Protein AF-A0A9X0D9S9-F1 (afdb_monomer)

Solvent-accessible surface area (backbone atoms only — not comparable to full-atom values): 8506 Å² total; per-residue (Å²): 139,82,79,85,51,64,72,50,75,47,73,43,100,83,74,38,47,35,40,34,31,24,48,100,81,76,42,68,36,33,41,39,37,68,98,73,54,53,37,39,41,42,62,50,96,87,68,48,69,35,33,41,35,43,92,90,40,47,37,39,40,40,62,48,98,84,75,43,73,32,33,39,36,41,66,88,68,43,36,41,36,45,38,64,49,96,86,72,41,69,37,35,39,39,32,66,78,86,56,50,27,37,38,47,39,61,44,98,84,72,43,78,27,35,34,27,39,40,45,98,89,66,52,72,46,62,46,35,38,45,40,62,45,97,86,70,46,80,70,43,78,48,67,52,86,75,77,132

pLDDT: mean 91.66, std 12.48, range [37.81, 98.81]

Mean predicted aligned error: 6.31 Å

Sequence (148 aa):
MMAPEDVVKFTGRAGKEIKFEYNENDKIVKKDVDNLGSSYFLHDDNGNMVQATNDIGTINIAYDRENRPTSIIYPNGQRITYKFNDLQRRVALNETVSGLSLAYTYDRLYRLSEVVRVNPSGRRDILLKLEYNSKGMVSKRVLERSLF

Foldseek 3Di:
DDDFFDWDWDQDPVRWIWIFGADPVRATQKIQTHVPWMKGFDADPVRHTQWIATPVGIWGFDADPVRHTQWIADPVRWIWGWDADPVGDTQWIAIDPVRWIWGWDADPVGHTAWIWTQDPVRDTHTQWGFDADPVRHTPDIDGDPPDD

Structure (mmCIF, N/CA/C/O backbone):
data_AF-A0A9X0D9S9-F1
#
_entry.id   AF-A0A9X0D9S9-F1
#
loop_
_atom_site.group_PDB
_atom_site.id
_atom_site.type_symbol
_atom_site.label_atom_id
_atom_site.label_alt_id
_atom_site.label_comp_id
_atom_site.label_asym_id
_atom_site.label_entity_id
_atom_site.label_seq_id
_atom_site.pdbx_PDB_ins_code
_atom_site.Cartn_x
_atom_site.Cartn_y
_atom_site.Cartn_z
_atom_site.occupancy
_atom_site.B_iso_or_equiv
_atom_site.auth_seq_id
_atom_site.auth_comp_id
_atom_site.auth_asym_id
_atom_site.auth_atom_id
_atom_site.pdbx_PDB_model_num
ATOM 1 N N . MET A 1 1 ? -29.067 -15.816 20.066 1.00 37.81 1 MET A N 1
ATOM 2 C CA . MET A 1 1 ? -28.785 -14.564 20.796 1.00 37.81 1 MET A CA 1
ATOM 3 C C . MET A 1 1 ? -27.420 -14.752 21.444 1.00 37.81 1 MET A C 1
ATOM 5 O O . MET A 1 1 ? -27.341 -15.506 22.403 1.00 37.81 1 MET A O 1
ATOM 9 N N . MET A 1 2 ? -26.350 -14.227 20.839 1.00 42.00 2 MET A N 1
ATOM 10 C CA . MET A 1 2 ? -24.995 -14.264 21.414 1.00 42.00 2 MET A CA 1
ATOM 11 C C . MET A 1 2 ? -24.713 -12.944 22.145 1.00 42.00 2 MET A C 1
ATOM 13 O O . MET A 1 2 ? -25.215 -11.897 21.742 1.00 42.00 2 MET A O 1
ATOM 17 N N . ALA A 1 3 ? -24.009 -13.049 23.272 1.00 40.56 3 ALA A N 1
ATOM 18 C CA . ALA A 1 3 ? -23.670 -11.976 24.207 1.00 40.56 3 ALA A CA 1
ATOM 19 C C . ALA A 1 3 ? -22.570 -11.054 23.623 1.00 40.56 3 ALA A C 1
ATOM 21 O O . ALA A 1 3 ? -21.948 -11.438 22.634 1.00 40.56 3 ALA A O 1
ATOM 22 N N . PRO A 1 4 ? -22.347 -9.845 24.174 1.00 51.47 4 PRO A N 1
ATOM 23 C CA . PRO A 1 4 ? -21.483 -8.852 23.547 1.00 51.47 4 PRO A CA 1
ATOM 24 C C . PRO A 1 4 ? -20.023 -9.325 23.522 1.00 51.47 4 PRO A C 1
ATOM 26 O O . PRO A 1 4 ? -19.478 -9.666 24.566 1.00 51.47 4 PRO A O 1
ATOM 29 N N . GLU A 1 5 ? -19.454 -9.338 22.315 1.00 60.06 5 GLU A N 1
ATOM 30 C CA . GLU A 1 5 ? -18.093 -8.904 21.954 1.00 60.06 5 GLU A CA 1
ATOM 31 C C . GLU A 1 5 ? -17.007 -9.322 22.958 1.00 60.06 5 GLU A C 1
ATOM 33 O O . GLU A 1 5 ? -16.811 -8.668 23.984 1.00 60.06 5 GLU A O 1
ATOM 38 N N . ASP A 1 6 ? -16.281 -10.408 22.670 1.00 66.50 6 ASP A N 1
ATOM 39 C CA . ASP A 1 6 ? -15.205 -10.889 23.540 1.00 66.50 6 ASP A CA 1
ATOM 40 C C . ASP A 1 6 ? -14.192 -9.764 23.797 1.00 66.50 6 ASP A C 1
ATOM 42 O O . ASP A 1 6 ? -13.556 -9.255 22.878 1.00 66.50 6 ASP A O 1
ATOM 46 N N . VAL A 1 7 ? -14.042 -9.339 25.055 1.00 75.38 7 VAL A N 1
ATOM 47 C CA . VAL A 1 7 ? -13.079 -8.294 25.425 1.00 75.38 7 VAL A CA 1
ATOM 48 C C . VAL A 1 7 ? -11.811 -8.940 25.957 1.00 75.38 7 VAL A C 1
ATOM 50 O O . VAL A 1 7 ? -11.784 -9.455 27.077 1.00 75.38 7 VAL A O 1
ATOM 53 N N . VAL A 1 8 ? -10.723 -8.851 25.195 1.00 81.69 8 VAL A N 1
ATOM 54 C CA . VAL A 1 8 ? -9.402 -9.317 25.642 1.00 81.69 8 VAL A CA 1
ATOM 55 C C . VAL A 1 8 ? -8.605 -8.141 26.192 1.00 81.69 8 VAL A C 1
ATOM 57 O O . VAL A 1 8 ? -8.481 -7.100 25.544 1.00 81.69 8 VAL A O 1
ATOM 60 N N . LYS A 1 9 ? -8.033 -8.316 27.387 1.00 78.38 9 LYS A N 1
ATOM 61 C CA . LYS A 1 9 ? -7.218 -7.306 28.072 1.00 78.38 9 LYS A CA 1
ATOM 62 C C . LYS A 1 9 ? -5.775 -7.768 28.205 1.00 78.38 9 LYS A C 1
ATOM 64 O O . LYS A 1 9 ? -5.519 -8.922 28.542 1.00 78.38 9 LYS A O 1
ATOM 69 N N . PHE A 1 10 ? -4.835 -6.854 27.995 1.00 80.38 10 PHE A N 1
ATOM 70 C CA . PHE A 1 10 ? -3.415 -7.102 28.230 1.00 80.38 10 PHE A CA 1
ATOM 71 C C . PHE A 1 10 ? -2.720 -5.862 28.799 1.00 80.38 10 PHE A C 1
ATOM 73 O O . PHE A 1 10 ? -3.049 -4.732 28.439 1.00 80.38 10 PHE A O 1
ATOM 80 N N . THR A 1 11 ? -1.713 -6.071 29.646 1.00 80.25 11 THR A N 1
ATOM 81 C CA . THR A 1 11 ? -0.862 -4.995 30.170 1.00 80.25 11 THR A CA 1
ATOM 82 C C . THR A 1 11 ? 0.337 -4.794 29.253 1.00 80.25 11 THR A C 1
ATOM 84 O O . THR A 1 11 ? 1.255 -5.612 29.215 1.00 80.25 11 THR A O 1
ATOM 87 N N . GLY A 1 12 ? 0.349 -3.692 28.504 1.00 71.88 12 GLY A N 1
ATOM 88 C CA . GLY A 1 12 ? 1.460 -3.330 27.628 1.00 71.88 12 GLY A CA 1
ATOM 89 C C . GLY A 1 12 ? 2.761 -3.053 28.392 1.00 71.88 12 GLY A C 1
ATOM 90 O O . GLY A 1 12 ? 2.771 -2.837 29.602 1.00 71.88 12 GLY A O 1
ATOM 91 N N . ARG A 1 13 ? 3.886 -2.978 27.665 1.00 69.50 13 ARG A N 1
ATOM 92 C CA . ARG A 1 13 ? 5.238 -2.771 28.237 1.00 69.50 13 ARG A CA 1
ATOM 93 C C . ARG A 1 13 ? 5.397 -1.499 29.086 1.00 69.50 13 ARG A C 1
ATOM 95 O O . ARG A 1 13 ? 6.344 -1.412 29.855 1.00 69.50 13 ARG A O 1
ATOM 102 N N . ALA A 1 14 ? 4.489 -0.534 28.950 1.00 77.69 14 ALA A N 1
ATOM 103 C CA . ALA A 1 14 ? 4.463 0.708 29.725 1.00 77.69 14 ALA A CA 1
ATOM 104 C C . ALA A 1 14 ? 3.509 0.659 30.942 1.00 77.69 14 ALA A C 1
ATOM 106 O O . ALA A 1 14 ? 3.180 1.703 31.495 1.00 77.69 14 ALA A O 1
ATOM 107 N N . GLY A 1 15 ? 2.990 -0.519 31.314 1.00 82.19 15 GLY A N 1
ATOM 108 C CA . GLY A 1 15 ? 1.987 -0.668 32.380 1.00 82.19 15 GLY A CA 1
ATOM 109 C C . GLY A 1 15 ? 0.577 -0.209 31.990 1.00 82.19 15 GLY A C 1
ATOM 110 O O . GLY A 1 15 ? -0.332 -0.246 32.811 1.00 82.19 15 GLY A O 1
ATOM 111 N N . LYS A 1 16 ? 0.385 0.218 30.737 1.00 85.69 16 LYS A N 1
ATOM 112 C CA . LYS A 1 16 ? -0.907 0.638 30.190 1.00 85.69 16 LYS A CA 1
ATOM 113 C C . LYS A 1 16 ? -1.754 -0.565 29.801 1.00 85.69 16 LYS A C 1
ATOM 115 O O . LYS A 1 16 ? -1.268 -1.461 29.110 1.00 85.69 16 LYS A O 1
ATOM 120 N N . GLU A 1 17 ? -3.016 -0.556 30.216 1.00 90.44 17 GLU A N 1
ATOM 121 C CA . GLU A 1 17 ? -3.993 -1.549 29.780 1.00 90.44 17 GLU A CA 1
ATOM 122 C C . GLU A 1 17 ? -4.360 -1.297 28.313 1.00 90.44 17 GLU A C 1
ATOM 124 O O . GLU A 1 17 ? -4.601 -0.162 27.897 1.00 90.44 17 GLU A O 1
ATOM 129 N N . ILE A 1 18 ? -4.371 -2.370 27.527 1.00 91.31 18 ILE A N 1
ATOM 130 C CA . ILE A 1 18 ? -4.865 -2.389 26.155 1.00 91.31 18 ILE A CA 1
ATOM 131 C C . ILE A 1 18 ? -6.056 -3.340 26.127 1.00 91.31 18 ILE A C 1
ATOM 133 O O . ILE A 1 18 ? -5.929 -4.493 26.549 1.00 91.31 18 ILE A O 1
ATOM 137 N N . LYS A 1 19 ? -7.195 -2.863 25.625 1.00 92.69 19 LYS A N 1
ATOM 138 C CA . LYS A 1 19 ? -8.411 -3.660 25.434 1.00 92.69 19 LYS A CA 1
ATOM 139 C C . LYS A 1 19 ? -8.682 -3.825 23.950 1.00 92.69 19 LYS A C 1
ATOM 141 O O . LYS A 1 19 ? -8.557 -2.864 23.191 1.00 92.69 19 LYS A O 1
ATOM 146 N N . PHE A 1 20 ? -9.080 -5.024 23.562 1.00 93.12 20 PHE A N 1
ATOM 147 C CA . PHE A 1 20 ? -9.567 -5.327 22.225 1.00 93.12 20 PHE A CA 1
ATOM 148 C C . PHE A 1 20 ? -10.991 -5.850 22.321 1.00 93.12 20 PHE A C 1
ATOM 150 O O . PHE A 1 20 ? -11.255 -6.699 23.168 1.00 93.12 20 PHE A O 1
ATOM 157 N N . GLU A 1 21 ? -11.867 -5.351 21.458 1.00 94.44 21 GLU A N 1
ATOM 158 C CA . GLU A 1 21 ? -13.224 -5.867 21.256 1.00 94.44 21 GLU A CA 1
ATOM 159 C C . GLU A 1 21 ? -13.267 -6.514 19.867 1.00 94.44 21 GLU A C 1
ATOM 161 O O . GLU A 1 21 ? -12.680 -5.970 18.919 1.00 94.44 21 GLU A O 1
ATOM 166 N N .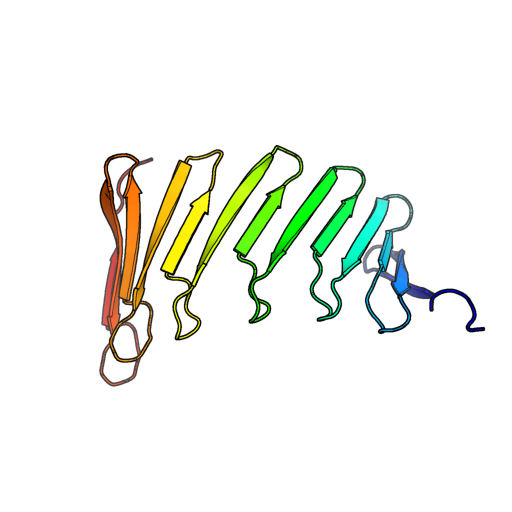 TYR A 1 22 ? -13.919 -7.671 19.751 1.00 92.25 22 TYR A N 1
ATOM 167 C CA . TYR A 1 22 ? -13.971 -8.474 18.527 1.00 92.25 22 TYR A CA 1
ATOM 168 C C . TYR A 1 22 ? -15.417 -8.685 18.067 1.00 92.25 22 TYR A C 1
ATOM 170 O O . TYR A 1 22 ? -16.326 -8.797 18.887 1.00 92.25 22 TYR A O 1
ATOM 178 N N . ASN A 1 23 ? -15.621 -8.766 16.752 1.00 88.31 23 ASN A N 1
ATOM 179 C CA . ASN A 1 23 ? -16.893 -9.208 16.181 1.00 88.31 23 ASN A CA 1
ATOM 180 C C . ASN A 1 23 ? -17.031 -10.743 16.200 1.00 88.31 23 ASN A C 1
ATOM 182 O O . ASN A 1 23 ? -16.102 -11.460 16.559 1.00 88.31 23 ASN A O 1
ATOM 186 N N . GLU A 1 24 ? -18.177 -11.245 15.733 1.00 88.12 24 GLU A N 1
ATOM 187 C CA . GLU A 1 24 ? -18.503 -12.682 15.654 1.00 88.12 24 GLU A CA 1
ATOM 188 C C . GLU A 1 24 ? -17.556 -13.531 14.781 1.00 88.12 24 GLU A C 1
ATOM 190 O O . GLU A 1 24 ? -17.597 -14.754 14.850 1.00 88.12 24 GLU A O 1
ATOM 195 N N . ASN A 1 25 ? -16.704 -12.894 13.969 1.00 89.62 25 ASN A N 1
ATOM 196 C CA . ASN A 1 25 ? -15.716 -13.543 13.101 1.00 89.62 25 ASN A CA 1
ATOM 197 C C . ASN A 1 25 ? -14.279 -13.388 13.639 1.00 89.62 25 ASN A C 1
ATOM 199 O O . ASN A 1 25 ? -13.315 -13.432 12.863 1.00 89.62 25 ASN A O 1
ATOM 203 N N . ASP A 1 26 ? -14.133 -13.128 14.943 1.00 91.00 26 ASP A N 1
ATOM 204 C CA . ASP A 1 26 ? -12.862 -12.913 15.643 1.00 91.00 26 ASP A CA 1
ATOM 205 C C . ASP A 1 26 ? -12.006 -11.782 15.040 1.00 91.00 26 ASP A C 1
ATOM 207 O O . ASP A 1 26 ? -10.770 -11.802 15.085 1.00 91.00 26 ASP A O 1
ATOM 211 N N . LYS A 1 27 ? -12.640 -10.761 14.448 1.00 92.75 27 LYS A N 1
ATOM 212 C CA . LYS A 1 27 ? -11.948 -9.563 13.946 1.00 92.75 27 LYS A CA 1
ATOM 213 C C . LYS A 1 27 ? -12.051 -8.436 14.956 1.00 92.75 27 LYS A C 1
ATOM 215 O O . LYS A 1 27 ? -13.136 -8.130 15.435 1.00 92.75 27 LYS A O 1
ATOM 220 N N . ILE A 1 28 ? -10.924 -7.779 15.226 1.00 95.06 28 ILE A N 1
ATOM 221 C CA . ILE A 1 28 ? -10.858 -6.625 16.129 1.00 95.06 28 ILE A CA 1
ATOM 222 C C . ILE A 1 28 ? -11.711 -5.495 15.549 1.00 95.06 28 ILE A C 1
ATOM 224 O O . ILE A 1 28 ? -11.395 -4.991 14.479 1.00 95.06 28 ILE A O 1
ATOM 228 N N . VAL A 1 29 ? -12.737 -5.049 16.265 1.00 96.94 29 VAL A N 1
ATOM 229 C CA . VAL A 1 29 ? -13.569 -3.890 15.891 1.00 96.94 29 VAL A CA 1
ATOM 230 C C . VAL A 1 29 ? -13.215 -2.643 16.685 1.00 96.94 29 VAL A C 1
ATOM 232 O O . VAL A 1 29 ? -13.444 -1.526 16.219 1.00 96.94 29 VAL A O 1
ATOM 235 N N . LYS A 1 30 ? -12.572 -2.814 17.843 1.00 96.38 30 LYS A N 1
ATOM 236 C CA . LYS A 1 30 ? -12.071 -1.705 18.647 1.00 96.38 30 LYS A CA 1
ATOM 237 C C . LYS A 1 30 ? -10.793 -2.070 19.378 1.00 96.38 30 LYS A C 1
ATOM 239 O O . LYS A 1 30 ? -10.624 -3.183 19.871 1.00 96.38 30 LYS A O 1
ATOM 244 N N . LYS A 1 31 ? -9.901 -1.092 19.474 1.00 95.31 31 LYS A N 1
ATOM 245 C CA . LYS A 1 31 ? -8.726 -1.110 20.338 1.00 95.31 31 LYS A CA 1
ATOM 246 C C . LYS A 1 31 ? -8.773 0.115 21.232 1.00 95.31 31 LYS A C 1
ATOM 248 O O . LYS A 1 31 ? -8.798 1.229 20.725 1.00 95.31 31 LYS A O 1
ATOM 253 N N . ASP A 1 32 ? -8.722 -0.087 22.535 1.00 94.38 32 ASP A N 1
ATOM 254 C CA . ASP A 1 32 ? -8.653 0.980 23.528 1.00 94.38 32 ASP A CA 1
ATOM 255 C C . ASP A 1 32 ? -7.318 0.907 24.265 1.00 94.38 32 ASP A C 1
ATOM 257 O O . ASP A 1 32 ? -6.876 -0.180 24.647 1.00 94.38 32 ASP A O 1
ATOM 261 N N . VAL A 1 33 ? -6.648 2.046 24.429 1.00 91.50 33 VAL A N 1
ATOM 262 C CA . VAL A 1 33 ? -5.404 2.136 25.196 1.00 91.50 33 VAL A CA 1
ATOM 263 C C . VAL A 1 33 ? -5.608 3.133 26.324 1.00 91.50 33 VAL A C 1
ATOM 265 O O . VAL A 1 33 ? -5.932 4.295 26.079 1.00 91.50 33 VAL A O 1
ATOM 268 N N . ASP A 1 34 ? -5.384 2.678 27.556 1.00 87.19 34 ASP A N 1
ATOM 269 C CA . ASP A 1 34 ? -5.658 3.452 28.763 1.00 87.19 34 ASP A CA 1
ATOM 270 C C . ASP A 1 34 ? -5.059 4.871 28.712 1.00 87.19 34 ASP A C 1
ATOM 272 O O . ASP A 1 34 ? -3.835 5.056 28.682 1.00 87.19 34 ASP A O 1
ATOM 276 N N . ASN A 1 35 ? -5.948 5.870 28.752 1.00 84.88 35 ASN A N 1
ATOM 277 C CA . ASN A 1 35 ? -5.638 7.301 28.686 1.00 84.88 35 ASN A CA 1
ATOM 278 C C . ASN A 1 35 ? -4.883 7.751 27.416 1.00 84.88 35 ASN A C 1
ATOM 280 O O . ASN A 1 35 ? -4.255 8.808 27.424 1.00 84.88 35 ASN A O 1
ATOM 284 N N . LEU A 1 36 ? -4.920 6.960 26.339 1.00 87.62 36 LEU A N 1
ATOM 285 C CA . LEU A 1 36 ? -4.279 7.263 25.051 1.00 87.62 36 LEU A CA 1
ATOM 286 C C . LEU A 1 36 ? -5.251 7.222 23.858 1.00 87.62 36 LEU A C 1
ATOM 288 O O . LEU A 1 36 ? -4.846 7.536 22.743 1.00 87.62 36 LEU A O 1
ATOM 292 N N . GLY A 1 37 ? -6.519 6.873 24.094 1.00 92.19 37 GLY A N 1
ATOM 293 C CA . GLY A 1 37 ? -7.591 6.920 23.101 1.00 92.19 37 GLY A CA 1
ATOM 294 C C . GLY A 1 37 ? -7.967 5.556 22.525 1.00 92.19 37 GLY A C 1
ATOM 295 O O . GLY A 1 37 ? -7.346 4.526 22.811 1.00 92.19 37 GLY A O 1
ATOM 296 N N . SER A 1 38 ? -9.012 5.570 21.696 1.00 95.81 38 SER A N 1
ATOM 297 C CA . SER A 1 38 ? -9.559 4.377 21.051 1.00 95.81 38 SER A CA 1
ATOM 298 C C . SER A 1 38 ? -9.396 4.439 19.529 1.00 95.81 38 SER A C 1
ATOM 300 O O . SER A 1 38 ? -9.385 5.507 18.918 1.00 95.81 38 SER A O 1
ATOM 302 N N . SER A 1 39 ? -9.285 3.272 18.905 1.00 97.25 39 SER A N 1
ATOM 303 C CA . SER A 1 39 ? -9.339 3.078 17.456 1.00 97.25 39 SER A CA 1
ATOM 304 C C . SER A 1 39 ? -10.458 2.100 17.115 1.00 97.25 39 SER A C 1
ATOM 306 O O . SER A 1 39 ? -10.635 1.114 17.827 1.00 97.25 39 SER A O 1
ATOM 308 N N . TYR A 1 40 ? -11.176 2.362 16.028 1.00 98.00 40 TYR A N 1
ATOM 309 C CA . TYR A 1 40 ? -12.321 1.588 15.550 1.00 98.00 40 TYR A CA 1
ATOM 310 C C . TYR A 1 40 ? -12.039 1.047 14.154 1.00 98.00 40 TYR A C 1
ATOM 312 O O . TYR A 1 40 ? -11.424 1.744 13.343 1.00 98.00 40 TYR A O 1
ATOM 320 N N . PHE A 1 41 ? -12.504 -0.164 13.865 1.00 98.19 41 PHE A N 1
ATOM 321 C CA . PHE A 1 41 ? -12.197 -0.866 12.623 1.00 98.19 41 PHE A CA 1
ATOM 322 C C . PHE A 1 41 ? -13.452 -1.480 12.007 1.00 98.19 41 PHE A C 1
ATOM 324 O O . PHE A 1 41 ? -14.237 -2.127 12.699 1.00 98.19 41 PHE A O 1
ATOM 331 N N . LEU A 1 42 ? -13.610 -1.322 10.693 1.00 98.19 42 LEU A N 1
ATOM 332 C CA . LEU A 1 42 ? -14.642 -2.003 9.909 1.00 98.19 42 LEU A CA 1
ATOM 333 C C . LEU A 1 42 ? -13.990 -2.988 8.947 1.00 98.19 42 LEU A C 1
ATOM 335 O O . LEU A 1 42 ? -12.925 -2.705 8.392 1.00 98.19 42 LEU A O 1
ATOM 339 N N . HIS A 1 43 ? -14.662 -4.114 8.729 1.00 98.12 43 HIS A N 1
ATOM 340 C CA . HIS A 1 43 ? -14.203 -5.189 7.858 1.00 98.12 43 HIS A CA 1
ATOM 341 C C . HIS A 1 43 ? -15.262 -5.508 6.799 1.00 98.12 43 HIS A C 1
ATOM 343 O O . HIS A 1 43 ? -16.451 -5.347 7.063 1.00 98.12 43 HIS A O 1
ATOM 349 N N . ASP A 1 44 ? -14.827 -5.935 5.615 1.00 97.19 44 ASP A N 1
ATOM 350 C CA . ASP A 1 44 ? -15.708 -6.544 4.615 1.00 97.19 44 ASP A CA 1
ATOM 351 C C . ASP A 1 44 ? -15.961 -8.036 4.912 1.00 97.19 44 ASP A C 1
ATOM 353 O O . ASP A 1 44 ? -15.377 -8.614 5.834 1.00 97.19 44 ASP A O 1
ATOM 357 N N . ASP A 1 45 ? -16.810 -8.672 4.100 1.00 95.44 45 ASP A N 1
ATOM 358 C CA . ASP A 1 45 ? -17.181 -10.089 4.235 1.00 95.44 45 ASP A CA 1
ATOM 359 C C . ASP A 1 45 ? -15.999 -11.054 4.024 1.00 95.44 45 ASP A C 1
ATOM 361 O O . ASP A 1 45 ? -16.022 -12.189 4.498 1.00 95.44 45 ASP A O 1
ATOM 365 N N . ASN A 1 46 ? -14.938 -10.608 3.344 1.00 96.19 46 ASN A N 1
ATOM 366 C CA . ASN A 1 46 ? -13.703 -11.376 3.175 1.00 96.19 46 ASN A CA 1
ATOM 367 C C . ASN A 1 46 ? -12.743 -11.193 4.366 1.00 96.19 46 ASN A C 1
ATOM 369 O O . ASN A 1 46 ? -11.659 -11.781 4.397 1.00 96.19 46 ASN A O 1
ATOM 373 N N . GLY A 1 47 ? -13.128 -10.383 5.357 1.00 96.19 47 GLY A N 1
ATOM 374 C CA . GLY A 1 47 ? -12.337 -10.071 6.538 1.00 96.19 47 GLY A CA 1
ATOM 375 C C . GLY A 1 47 ? -11.236 -9.039 6.296 1.00 96.19 47 GLY A C 1
ATOM 376 O O . GLY A 1 47 ? -10.353 -8.904 7.148 1.00 96.19 47 GLY A O 1
ATOM 377 N N . ASN A 1 48 ? -11.256 -8.314 5.175 1.00 98.00 48 ASN A N 1
ATOM 378 C CA . ASN A 1 48 ? -10.330 -7.213 4.935 1.00 98.00 48 ASN A CA 1
ATOM 379 C C . ASN A 1 48 ? -10.779 -5.974 5.708 1.00 98.00 48 ASN A C 1
ATOM 381 O O . ASN A 1 48 ? -11.953 -5.619 5.695 1.00 98.00 48 ASN A O 1
ATOM 385 N N . MET A 1 49 ? -9.840 -5.264 6.333 1.00 98.25 49 MET A N 1
ATOM 386 C CA . MET A 1 49 ? -10.134 -4.001 7.010 1.00 98.25 49 MET A CA 1
ATOM 387 C C . MET A 1 49 ? -10.386 -2.889 5.983 1.00 98.25 49 MET A C 1
ATOM 389 O O . MET A 1 49 ? -9.459 -2.439 5.315 1.00 98.25 49 MET A O 1
ATOM 393 N N . VAL A 1 50 ? -11.623 -2.409 5.881 1.00 98.62 50 VAL A N 1
ATOM 394 C CA . VAL A 1 50 ? -12.028 -1.359 4.928 1.00 98.62 50 VAL A CA 1
ATOM 395 C C . VAL A 1 50 ? -12.002 0.042 5.529 1.00 98.62 50 VAL A C 1
ATOM 397 O O . VAL A 1 50 ? -11.938 1.029 4.795 1.00 98.62 50 VAL A O 1
ATOM 400 N N . GLN A 1 51 ? -12.011 0.148 6.858 1.00 98.62 51 GLN A N 1
ATOM 401 C CA . GLN A 1 51 ? -11.939 1.427 7.554 1.00 98.62 51 GLN A CA 1
ATOM 402 C C . GLN A 1 51 ? -11.202 1.295 8.884 1.00 98.62 51 GLN A C 1
ATOM 404 O O . GLN A 1 51 ? -11.405 0.326 9.612 1.00 98.62 51 GLN A O 1
ATOM 409 N N . ALA A 1 52 ? -10.388 2.297 9.212 1.00 98.44 52 ALA A N 1
ATOM 410 C CA . ALA A 1 52 ? -9.803 2.485 10.532 1.00 98.44 52 ALA A CA 1
ATOM 411 C C . ALA A 1 52 ? -9.973 3.946 10.959 1.00 98.44 52 ALA A C 1
ATOM 413 O O . ALA A 1 52 ? -9.581 4.846 10.217 1.00 98.44 52 ALA A O 1
ATOM 414 N N . THR A 1 53 ? -10.530 4.184 12.142 1.00 98.44 53 THR A N 1
ATOM 415 C CA . THR A 1 53 ? -10.808 5.532 12.655 1.00 98.44 53 THR A CA 1
ATOM 416 C C . THR A 1 53 ? -10.239 5.696 14.055 1.00 98.44 53 THR A C 1
ATOM 418 O O . THR A 1 53 ? -10.449 4.841 14.912 1.00 98.44 53 THR A O 1
ATOM 421 N N . ASN A 1 54 ? -9.555 6.807 14.306 1.00 96.81 54 ASN A N 1
ATOM 422 C CA . ASN A 1 54 ? -9.189 7.268 15.644 1.00 96.81 54 ASN A CA 1
ATOM 423 C C . ASN A 1 54 ? -9.514 8.767 15.795 1.00 96.81 54 ASN A C 1
ATOM 425 O O . ASN A 1 54 ? -10.227 9.343 14.975 1.00 96.81 54 ASN A O 1
ATOM 429 N N . ASP A 1 55 ? -8.993 9.392 16.845 1.00 96.12 55 ASP A N 1
ATOM 430 C CA . ASP A 1 55 ? -9.113 10.822 17.141 1.00 96.12 55 ASP A CA 1
ATOM 431 C C . ASP A 1 55 ? -8.463 11.744 16.093 1.00 96.12 55 ASP A C 1
ATOM 433 O O . ASP A 1 55 ? -8.890 12.885 15.928 1.00 96.12 55 ASP A O 1
ATOM 437 N N . ILE A 1 56 ? -7.462 11.253 15.357 1.00 95.94 56 ILE A N 1
ATOM 438 C CA . ILE A 1 56 ? -6.792 11.989 14.273 1.00 95.94 56 ILE A CA 1
ATOM 439 C C . ILE A 1 56 ? -7.632 11.957 12.989 1.00 95.94 56 ILE A C 1
ATOM 441 O O . ILE A 1 56 ? -7.635 12.921 12.221 1.00 95.94 56 ILE A O 1
ATOM 445 N N . GLY A 1 57 ? -8.343 10.857 12.736 1.00 97.50 57 GLY A N 1
ATOM 446 C CA . GLY A 1 57 ? -9.301 10.754 11.642 1.00 97.50 57 GLY A CA 1
ATOM 447 C C . GLY A 1 57 ? -9.469 9.341 11.098 1.00 97.50 57 GLY A C 1
ATOM 448 O O . GLY A 1 57 ? -9.087 8.351 11.720 1.00 97.50 57 GLY A O 1
ATOM 449 N N . THR A 1 58 ? -10.051 9.262 9.902 1.00 98.50 58 THR A N 1
ATOM 450 C CA . THR A 1 58 ? -10.403 8.002 9.241 1.00 98.50 58 THR A CA 1
ATOM 451 C C . THR A 1 58 ? -9.507 7.687 8.046 1.00 98.50 58 THR A C 1
ATOM 453 O O . THR A 1 58 ? -9.316 8.513 7.152 1.00 98.50 58 THR A O 1
ATOM 456 N N . ILE A 1 59 ? -9.020 6.449 7.995 1.00 98.62 59 ILE A N 1
ATOM 457 C CA . ILE A 1 59 ? -8.418 5.823 6.820 1.00 98.62 59 ILE A CA 1
ATOM 458 C C . ILE A 1 59 ? -9.450 4.882 6.198 1.00 98.62 59 ILE A C 1
ATOM 460 O O . ILE A 1 59 ? -10.041 4.069 6.904 1.00 98.62 59 ILE A O 1
ATOM 464 N N . ASN A 1 60 ? -9.635 4.957 4.880 1.00 98.75 60 ASN A N 1
ATOM 465 C CA . ASN A 1 60 ? -10.470 4.020 4.122 1.00 98.75 60 ASN A CA 1
ATOM 466 C C . ASN A 1 60 ? -9.613 3.217 3.145 1.00 98.75 60 ASN A C 1
ATOM 468 O O . ASN A 1 60 ? -8.735 3.783 2.487 1.00 98.75 60 ASN A O 1
ATOM 472 N N . ILE A 1 61 ? -9.892 1.922 3.019 1.00 98.81 61 ILE A N 1
ATOM 473 C CA . ILE A 1 61 ? -9.172 1.002 2.140 1.00 98.81 61 ILE A CA 1
ATOM 474 C C . ILE A 1 61 ? -10.179 0.302 1.229 1.00 98.81 61 ILE A C 1
ATOM 476 O O . ILE A 1 61 ? -11.165 -0.261 1.691 1.00 98.81 61 ILE A O 1
ATOM 480 N N . ALA A 1 62 ? -9.924 0.345 -0.075 1.00 98.69 62 ALA A N 1
ATOM 481 C CA . ALA A 1 62 ? -10.687 -0.394 -1.072 1.00 98.69 62 ALA A CA 1
ATOM 482 C C . ALA A 1 62 ? -9.869 -1.578 -1.581 1.00 98.69 62 ALA A C 1
ATOM 484 O O . ALA A 1 62 ? -8.653 -1.457 -1.754 1.00 98.69 62 ALA A O 1
ATOM 485 N N . TYR A 1 63 ? -10.546 -2.682 -1.880 1.00 98.69 63 TYR A N 1
ATOM 486 C CA . TYR A 1 63 ? -9.941 -3.927 -2.341 1.00 98.69 63 TYR A CA 1
ATOM 487 C C . TYR A 1 63 ? -10.496 -4.331 -3.708 1.00 98.69 63 TYR A C 1
ATOM 489 O O . TYR A 1 63 ? -11.587 -3.916 -4.097 1.00 98.69 63 TYR A O 1
ATOM 497 N N . ASP A 1 64 ? -9.725 -5.103 -4.470 1.00 97.69 64 ASP A N 1
ATOM 498 C CA . ASP A 1 64 ? -10.254 -5.839 -5.618 1.00 97.69 64 ASP A CA 1
ATOM 499 C C . ASP A 1 64 ? -10.777 -7.226 -5.211 1.00 97.69 64 ASP A C 1
ATOM 501 O O . ASP A 1 64 ? -10.648 -7.652 -4.066 1.00 97.69 64 ASP A O 1
ATOM 505 N N . ARG A 1 65 ? -11.347 -7.953 -6.180 1.00 96.81 65 ARG A N 1
ATOM 506 C CA . ARG A 1 65 ? -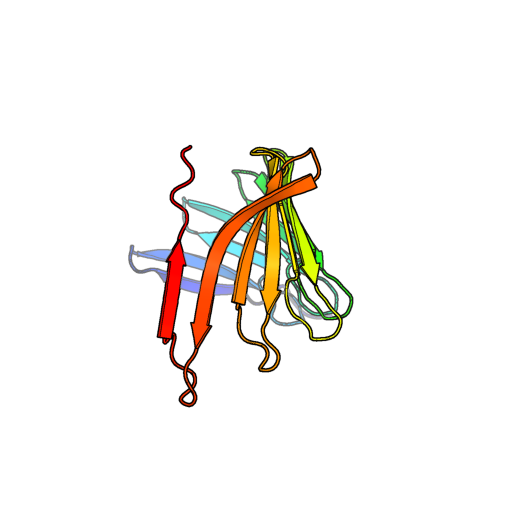11.876 -9.318 -6.006 1.00 96.81 65 ARG A CA 1
ATOM 507 C C . ARG A 1 65 ? -10.857 -10.355 -5.516 1.00 96.81 65 ARG A C 1
ATOM 509 O O . ARG A 1 65 ? -11.261 -11.418 -5.073 1.00 96.81 65 ARG A O 1
ATOM 516 N N . GLU A 1 66 ? -9.560 -10.063 -5.613 1.00 97.50 66 GLU A N 1
ATOM 517 C CA . GLU A 1 66 ? -8.483 -10.936 -5.132 1.00 97.50 66 GLU A CA 1
ATOM 518 C C . GLU A 1 66 ? -8.008 -10.522 -3.727 1.00 97.50 66 GLU A C 1
ATOM 520 O O . GLU A 1 66 ? -6.924 -10.918 -3.300 1.00 97.50 66 GLU A O 1
ATOM 525 N N . ASN A 1 67 ? -8.787 -9.696 -3.014 1.00 97.75 67 ASN A N 1
ATOM 526 C CA . ASN A 1 67 ? -8.476 -9.165 -1.683 1.00 97.75 67 ASN A CA 1
ATOM 527 C C . ASN A 1 67 ? -7.186 -8.332 -1.636 1.00 97.75 67 ASN A C 1
ATOM 529 O O . ASN A 1 67 ? -6.491 -8.279 -0.620 1.00 97.75 67 ASN A O 1
ATOM 533 N N . ARG A 1 68 ? -6.849 -7.635 -2.729 1.00 97.88 68 ARG A N 1
ATOM 534 C CA . ARG A 1 68 ? -5.674 -6.749 -2.773 1.00 97.88 68 ARG A CA 1
ATOM 535 C C . ARG A 1 68 ? -6.098 -5.289 -2.663 1.00 97.88 68 ARG A C 1
ATOM 537 O O . ARG A 1 68 ? -7.029 -4.888 -3.361 1.00 97.88 68 ARG A O 1
ATOM 544 N N . PRO A 1 69 ? -5.404 -4.464 -1.860 1.00 97.94 69 PRO A N 1
ATOM 545 C CA . PRO A 1 69 ? -5.755 -3.059 -1.713 1.00 97.94 69 PRO A CA 1
ATOM 546 C C . PRO A 1 69 ? -5.522 -2.315 -3.030 1.00 97.94 69 PRO A C 1
ATOM 548 O O . PRO A 1 69 ? -4.416 -2.321 -3.569 1.00 97.94 69 PRO A O 1
ATOM 551 N N . THR A 1 70 ? -6.550 -1.644 -3.540 1.00 98.56 70 THR A N 1
ATOM 552 C CA . THR A 1 70 ? -6.513 -0.834 -4.767 1.00 98.56 70 THR A CA 1
ATOM 553 C C . THR A 1 70 ? -6.506 0.661 -4.484 1.00 98.56 70 THR A C 1
ATOM 555 O O . THR A 1 70 ? -6.029 1.434 -5.315 1.00 98.56 70 THR A O 1
ATOM 558 N N . SER A 1 71 ? -6.988 1.085 -3.314 1.00 98.62 71 SER A N 1
ATOM 559 C CA . SER A 1 71 ? -6.970 2.482 -2.889 1.00 98.62 71 SER A CA 1
ATOM 560 C C . SER A 1 71 ? -6.867 2.588 -1.373 1.00 98.62 71 SER A C 1
ATOM 562 O O . SER A 1 71 ? -7.545 1.856 -0.664 1.00 98.62 71 SER A O 1
ATOM 564 N N . ILE A 1 72 ? -6.075 3.540 -0.890 1.00 98.75 72 ILE A N 1
ATOM 565 C CA . ILE A 1 72 ? -6.039 3.981 0.506 1.00 98.75 72 ILE A CA 1
ATOM 566 C C . ILE A 1 72 ? -6.305 5.483 0.505 1.00 98.75 72 ILE A C 1
ATOM 568 O O . ILE A 1 72 ? -5.641 6.217 -0.228 1.00 98.75 72 ILE A O 1
ATOM 572 N N . ILE A 1 73 ? -7.280 5.932 1.288 1.00 98.69 73 ILE A N 1
ATOM 573 C CA . ILE A 1 73 ? -7.620 7.347 1.464 1.00 98.69 73 ILE A CA 1
ATOM 574 C C . ILE A 1 73 ? -7.359 7.710 2.921 1.00 98.69 73 ILE A C 1
ATOM 576 O O . ILE A 1 73 ? -7.953 7.109 3.813 1.00 98.69 73 ILE A O 1
ATOM 580 N N . TYR A 1 74 ? -6.478 8.679 3.145 1.00 98.31 74 TYR A N 1
ATOM 581 C CA . TYR A 1 74 ? -6.100 9.185 4.462 1.00 98.31 74 TYR A CA 1
ATOM 582 C C . TYR A 1 74 ? -6.975 10.376 4.892 1.00 98.31 74 TYR A C 1
ATOM 584 O O . TYR A 1 74 ? -7.597 11.014 4.036 1.00 98.31 74 TYR A O 1
ATOM 592 N N . PRO A 1 75 ? -6.980 10.740 6.193 1.00 98.06 75 PRO A N 1
ATOM 593 C CA . PRO A 1 75 ? -7.819 11.822 6.720 1.00 98.06 75 PRO A CA 1
ATOM 594 C C . PRO A 1 75 ? -7.600 13.183 6.049 1.00 98.06 75 PRO A C 1
ATOM 596 O O . PRO A 1 75 ? -8.529 13.968 5.899 1.00 98.06 75 PRO A O 1
ATOM 599 N N . ASN A 1 76 ? -6.374 13.458 5.602 1.00 96.31 76 ASN A N 1
ATOM 600 C CA . ASN A 1 76 ? -6.012 14.689 4.896 1.00 96.31 76 ASN A CA 1
ATOM 601 C C . ASN A 1 76 ? -6.437 14.698 3.411 1.00 96.31 76 ASN A C 1
ATOM 603 O O . ASN A 1 76 ? -6.036 15.590 2.667 1.00 96.31 76 ASN A O 1
ATOM 607 N N . GLY A 1 77 ? -7.185 13.691 2.950 1.00 96.25 77 GLY A N 1
ATOM 608 C CA . GLY A 1 77 ? -7.590 13.532 1.554 1.00 96.25 77 GLY A CA 1
ATOM 609 C C . GLY A 1 77 ? -6.511 12.940 0.643 1.00 96.25 77 GLY A C 1
ATOM 610 O O . GLY A 1 77 ? -6.787 12.699 -0.535 1.00 96.25 77 GLY A O 1
ATOM 611 N N . GLN A 1 78 ? -5.307 12.657 1.159 1.00 98.06 78 GLN A N 1
ATOM 612 C CA . GLN A 1 78 ? -4.280 11.936 0.412 1.00 98.06 78 GLN A CA 1
ATOM 613 C C . GLN A 1 78 ? -4.820 10.579 -0.024 1.00 98.06 78 GLN A C 1
ATOM 615 O O . GLN A 1 78 ? -5.282 9.785 0.796 1.00 98.06 78 GLN A O 1
ATOM 620 N N . ARG A 1 79 ? -4.723 10.296 -1.322 1.00 98.56 79 ARG A N 1
ATOM 621 C CA . ARG A 1 79 ? -5.118 9.018 -1.895 1.00 98.56 79 ARG A CA 1
ATOM 622 C C . ARG A 1 79 ? -3.918 8.343 -2.531 1.00 98.56 79 ARG A C 1
ATOM 624 O O . ARG A 1 79 ? -3.287 8.914 -3.415 1.00 98.56 79 ARG A O 1
ATOM 631 N N . ILE A 1 80 ? -3.669 7.100 -2.135 1.00 98.56 80 ILE A N 1
ATOM 632 C CA . ILE A 1 80 ? -2.743 6.194 -2.815 1.00 98.56 80 ILE A CA 1
ATOM 633 C C . ILE A 1 80 ? -3.574 5.153 -3.557 1.00 98.56 80 ILE A C 1
ATOM 635 O O . ILE A 1 80 ? -4.431 4.517 -2.957 1.00 98.56 80 ILE A O 1
ATOM 639 N N . THR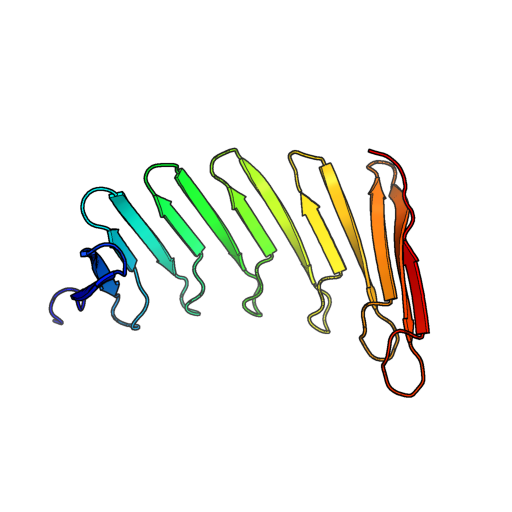 A 1 81 ? -3.326 4.961 -4.848 1.00 98.75 81 THR A N 1
ATOM 640 C CA . THR A 1 81 ? -3.978 3.932 -5.667 1.00 98.75 81 THR A CA 1
ATOM 641 C C . THR A 1 81 ? -2.963 2.942 -6.203 1.00 98.75 81 THR A C 1
ATOM 643 O O . THR A 1 81 ? -1.843 3.319 -6.547 1.00 98.75 81 THR A O 1
ATOM 646 N N . TYR A 1 82 ? -3.370 1.683 -6.318 1.00 98.62 82 TYR A N 1
ATOM 647 C CA . TYR A 1 82 ? -2.548 0.596 -6.830 1.00 98.62 82 TYR A CA 1
ATOM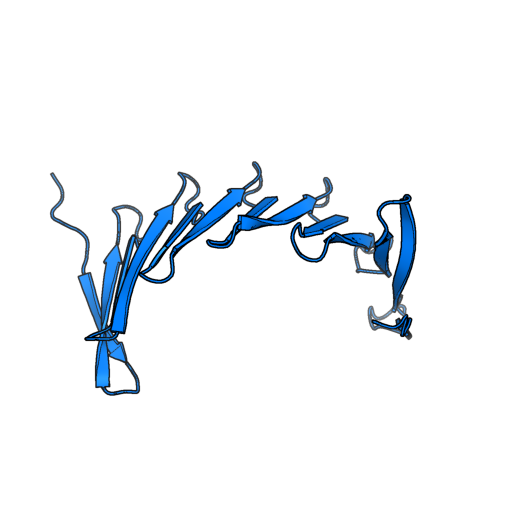 648 C C . TYR A 1 82 ? -3.246 -0.087 -8.002 1.00 98.62 82 TYR A C 1
ATOM 650 O O . TYR A 1 82 ? -4.463 -0.259 -8.006 1.00 98.62 82 TYR A O 1
ATOM 658 N N . LYS A 1 83 ? -2.463 -0.509 -8.996 1.00 98.44 83 LYS A N 1
ATOM 659 C CA . LYS A 1 83 ? -2.936 -1.397 -10.065 1.00 98.44 83 LYS A CA 1
ATOM 660 C C . LYS A 1 83 ? -2.131 -2.675 -10.055 1.00 98.44 83 LYS A C 1
ATOM 662 O O . LYS A 1 83 ? -0.915 -2.627 -9.862 1.00 98.44 83 LYS A O 1
ATOM 667 N N . PHE A 1 84 ? -2.797 -3.784 -10.336 1.00 98.44 84 PHE A N 1
ATOM 668 C CA . PHE A 1 84 ? -2.186 -5.100 -10.425 1.00 98.44 84 PHE A CA 1
ATOM 669 C C . PHE A 1 84 ? -2.454 -5.718 -11.794 1.00 98.44 84 PHE A C 1
ATOM 671 O O . PHE A 1 84 ? -3.456 -5.402 -12.429 1.00 98.44 84 PHE A O 1
ATOM 678 N N . ASN A 1 85 ? -1.553 -6.585 -12.244 1.00 96.25 85 ASN A N 1
ATOM 679 C CA . ASN A 1 85 ? -1.779 -7.426 -13.415 1.00 96.25 85 ASN A CA 1
ATOM 680 C C . ASN A 1 85 ? -2.402 -8.781 -13.026 1.00 96.25 85 ASN A C 1
ATOM 682 O O . ASN A 1 85 ? -2.561 -9.097 -11.841 1.00 96.25 85 ASN A O 1
ATOM 686 N N . ASP A 1 86 ? -2.702 -9.596 -14.037 1.00 94.88 86 ASP A N 1
ATOM 687 C CA . ASP A 1 86 ? -3.313 -10.924 -13.877 1.00 94.88 86 ASP A CA 1
ATOM 688 C C . ASP A 1 86 ? -2.405 -11.926 -13.147 1.00 94.88 86 ASP A C 1
ATOM 690 O O . ASP A 1 86 ? -2.882 -12.868 -12.526 1.00 94.88 86 ASP A O 1
ATOM 694 N N . LEU A 1 87 ? -1.089 -11.683 -13.136 1.00 95.50 87 LEU A N 1
ATOM 695 C CA . LEU A 1 87 ? -0.099 -12.460 -12.373 1.00 95.50 87 LEU A CA 1
ATOM 696 C C . LEU A 1 87 ? 0.056 -11.983 -10.923 1.00 95.50 87 LEU A C 1
ATOM 698 O O . LEU A 1 87 ? 1.063 -12.244 -10.266 1.00 95.50 87 LEU A O 1
ATOM 702 N N . GLN A 1 88 ? -0.921 -11.225 -10.452 1.00 95.12 88 GLN A N 1
ATOM 703 C CA . GLN A 1 88 ? -1.009 -10.666 -9.120 1.00 95.12 88 GLN A CA 1
ATOM 704 C C . GLN A 1 88 ? 0.093 -9.702 -8.677 1.00 95.12 88 GLN A C 1
ATOM 706 O O . GLN A 1 88 ? 0.284 -9.460 -7.487 1.00 95.12 88 GLN A O 1
ATOM 711 N N . ARG A 1 89 ? 0.784 -9.066 -9.624 1.00 96.88 89 ARG A N 1
ATOM 712 C CA . ARG A 1 89 ? 1.850 -8.110 -9.309 1.00 96.88 89 ARG A CA 1
ATOM 713 C C . ARG A 1 89 ? 1.389 -6.684 -9.446 1.00 96.88 89 ARG A C 1
ATOM 715 O O . ARG A 1 89 ? 0.712 -6.343 -10.412 1.00 96.88 89 ARG A O 1
ATOM 722 N N . ARG A 1 90 ? 1.827 -5.835 -8.518 1.00 98.00 90 ARG A N 1
ATOM 723 C CA . ARG A 1 90 ? 1.601 -4.394 -8.594 1.00 98.00 90 ARG A CA 1
ATOM 724 C C . ARG A 1 90 ? 2.354 -3.828 -9.793 1.00 98.00 90 ARG A C 1
ATOM 726 O O . ARG A 1 90 ? 3.571 -3.904 -9.839 1.00 98.00 90 ARG A O 1
ATOM 733 N N . VAL A 1 91 ? 1.637 -3.230 -10.732 1.00 98.44 91 VAL A N 1
ATOM 734 C CA . VAL A 1 91 ? 2.198 -2.609 -11.941 1.00 98.44 91 VAL A CA 1
ATOM 735 C C . VAL A 1 91 ? 2.154 -1.088 -11.900 1.00 98.44 91 VAL A C 1
ATOM 737 O O . VAL A 1 91 ? 2.916 -0.453 -12.624 1.00 98.44 91 VAL A O 1
ATOM 740 N N . ALA A 1 92 ? 1.329 -0.495 -11.029 1.00 98.25 92 ALA A N 1
ATOM 741 C CA . ALA A 1 92 ? 1.311 0.950 -10.830 1.00 98.25 92 ALA A CA 1
ATOM 742 C C . ALA A 1 92 ? 1.014 1.356 -9.382 1.00 98.25 92 ALA A C 1
ATOM 744 O O . ALA A 1 92 ? 0.326 0.635 -8.653 1.00 98.25 92 ALA A O 1
ATOM 745 N N . LEU A 1 93 ? 1.511 2.535 -9.012 1.00 98.31 93 LEU A N 1
ATOM 746 C CA . LEU A 1 93 ? 1.158 3.284 -7.808 1.00 98.31 93 LEU A CA 1
ATOM 747 C C . LEU A 1 93 ? 0.951 4.746 -8.209 1.00 98.31 93 LEU A C 1
ATOM 749 O O . LEU A 1 93 ? 1.810 5.294 -8.890 1.00 98.31 93 LEU A O 1
ATOM 753 N N . ASN A 1 94 ? -0.145 5.376 -7.789 1.00 98.19 94 ASN A N 1
ATOM 754 C CA . ASN A 1 94 ? -0.315 6.830 -7.908 1.00 98.19 94 ASN A CA 1
ATOM 755 C C . ASN A 1 94 ? -0.703 7.421 -6.560 1.00 98.19 94 ASN A C 1
ATOM 757 O O . ASN A 1 94 ? -1.556 6.856 -5.878 1.00 98.19 94 ASN A O 1
ATOM 761 N N . GLU A 1 95 ? -0.118 8.557 -6.211 1.00 97.50 95 GLU A N 1
ATOM 762 C CA . GLU A 1 95 ? -0.381 9.295 -4.983 1.00 97.50 95 GLU A CA 1
ATOM 763 C C . GLU A 1 95 ? -0.751 10.748 -5.325 1.00 97.50 95 GLU A C 1
ATOM 765 O O . GLU A 1 95 ? -0.116 11.374 -6.171 1.00 97.50 95 GLU A O 1
ATOM 770 N N . THR A 1 96 ? -1.823 11.269 -4.725 1.00 96.50 96 THR A N 1
ATOM 771 C CA . THR A 1 96 ? -2.461 12.514 -5.186 1.00 96.50 96 THR A CA 1
ATOM 772 C C . THR A 1 96 ? -1.806 13.810 -4.710 1.00 96.50 96 THR A C 1
ATOM 774 O O . THR A 1 96 ? -1.902 14.806 -5.415 1.00 96.50 96 THR A O 1
ATOM 777 N N . VAL A 1 97 ? -1.179 13.838 -3.534 1.00 95.06 97 VAL A N 1
ATOM 778 C CA . VAL A 1 97 ? -0.642 15.056 -2.898 1.00 95.06 97 VAL A CA 1
ATOM 779 C C . VAL A 1 97 ? 0.718 15.439 -3.471 1.00 95.06 97 VAL A C 1
ATOM 781 O O . VAL A 1 97 ? 0.915 16.583 -3.862 1.00 95.06 97 VAL A O 1
ATOM 784 N N . SER A 1 98 ? 1.657 14.496 -3.555 1.00 93.19 98 SER A N 1
ATOM 785 C CA . SER A 1 98 ? 2.955 14.709 -4.212 1.00 93.19 98 SER A CA 1
ATOM 786 C C . SER A 1 98 ? 2.877 14.562 -5.733 1.00 93.19 98 SER A C 1
ATOM 788 O O . SER A 1 98 ? 3.813 14.938 -6.436 1.00 93.19 98 SER A O 1
ATOM 790 N N . GLY A 1 99 ? 1.788 13.978 -6.248 1.00 94.06 99 GLY A N 1
ATOM 791 C CA . GLY A 1 99 ? 1.653 13.621 -7.659 1.00 94.06 99 GLY A CA 1
ATOM 792 C C . GLY A 1 99 ? 2.547 12.449 -8.078 1.00 94.06 99 GLY A C 1
ATOM 793 O O . GLY A 1 99 ? 2.735 12.220 -9.274 1.00 94.06 99 GLY A O 1
ATOM 794 N N . LEU A 1 100 ? 3.127 11.712 -7.122 1.00 95.88 100 LEU A N 1
ATOM 795 C CA . LEU A 1 100 ? 3.999 10.580 -7.406 1.00 95.88 100 LEU A CA 1
ATOM 796 C C . LEU A 1 100 ? 3.233 9.502 -8.175 1.00 95.88 100 LEU A C 1
ATOM 798 O O . LEU A 1 100 ? 2.288 8.904 -7.663 1.00 95.88 100 LEU A O 1
ATOM 802 N N . SER A 1 101 ? 3.702 9.192 -9.380 1.00 97.94 101 SER A N 1
ATOM 803 C CA . SER A 1 101 ? 3.231 8.060 -10.170 1.00 97.94 101 SER A CA 1
ATOM 804 C C . SER A 1 101 ? 4.405 7.143 -10.486 1.00 97.94 101 SER A C 1
ATOM 806 O O . SER A 1 101 ? 5.436 7.584 -10.996 1.00 97.94 101 SER A O 1
ATOM 808 N N . LEU A 1 102 ? 4.270 5.865 -10.139 1.00 98.12 102 LEU A N 1
ATOM 809 C CA . LEU A 1 102 ? 5.278 4.834 -10.347 1.00 98.12 102 LEU A CA 1
ATOM 810 C C . LEU A 1 102 ? 4.715 3.715 -11.214 1.00 98.12 102 LEU A C 1
ATOM 812 O O . LEU A 1 102 ? 3.579 3.281 -11.015 1.00 98.12 102 LEU A O 1
ATOM 816 N N . ALA A 1 103 ? 5.547 3.191 -12.110 1.00 98.31 103 ALA A N 1
ATOM 817 C CA . ALA A 1 103 ? 5.283 1.950 -12.824 1.00 98.31 103 ALA A CA 1
ATOM 818 C C . ALA A 1 103 ? 6.366 0.911 -12.517 1.00 98.31 103 ALA A C 1
ATOM 820 O O . ALA A 1 103 ? 7.550 1.239 -12.413 1.00 98.31 103 ALA A O 1
ATOM 821 N N . TYR A 1 104 ? 5.937 -0.342 -12.380 1.00 98.44 104 TYR A N 1
ATOM 822 C CA . TYR A 1 104 ? 6.787 -1.471 -12.012 1.00 98.44 104 TYR A CA 1
ATOM 823 C C . TYR A 1 104 ? 6.834 -2.479 -13.157 1.00 98.44 104 TYR A C 1
ATOM 825 O O . TYR A 1 104 ? 5.792 -2.923 -13.646 1.00 98.44 104 TYR A O 1
ATOM 833 N N . THR A 1 105 ? 8.042 -2.871 -13.543 1.00 98.25 105 THR A N 1
ATOM 834 C CA . THR A 1 105 ? 8.287 -3.903 -14.554 1.00 98.25 105 THR A CA 1
ATOM 835 C C . THR A 1 105 ? 8.914 -5.117 -13.889 1.00 98.25 105 THR A C 1
ATOM 837 O O . THR A 1 105 ? 9.702 -4.994 -12.949 1.00 98.25 105 THR A O 1
ATOM 840 N N . TYR A 1 106 ? 8.567 -6.298 -14.388 1.00 98.12 106 TYR A N 1
ATOM 841 C CA . TYR A 1 106 ? 9.091 -7.570 -13.911 1.00 98.12 106 TYR A CA 1
ATOM 842 C C . TYR A 1 106 ? 9.785 -8.301 -15.055 1.00 98.12 106 TYR A C 1
ATOM 844 O O . TYR A 1 106 ? 9.381 -8.180 -16.211 1.00 98.12 106 TYR A O 1
ATOM 852 N N . ASP A 1 107 ? 10.831 -9.058 -14.742 1.00 96.44 107 ASP A N 1
ATOM 853 C CA . ASP A 1 107 ? 11.451 -9.955 -15.708 1.00 96.44 107 ASP A CA 1
ATOM 854 C C . ASP A 1 107 ? 10.584 -11.205 -15.964 1.00 96.44 107 ASP A C 1
ATOM 856 O O . ASP A 1 107 ? 9.552 -11.436 -15.3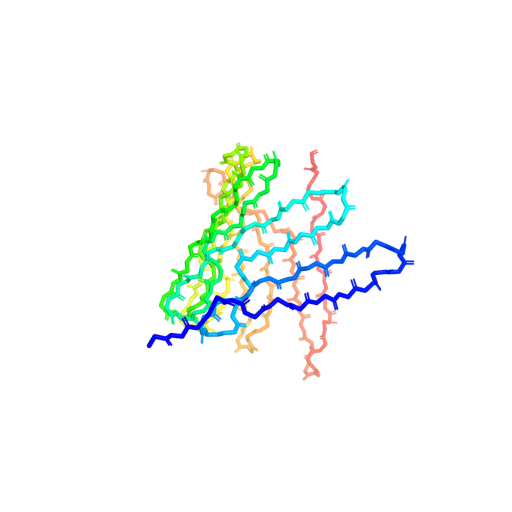27 1.00 96.44 107 ASP A O 1
ATOM 860 N N . ARG A 1 108 ? 11.018 -12.044 -16.911 1.00 94.94 108 ARG A N 1
ATOM 861 C CA . ARG A 1 108 ? 10.334 -13.300 -17.273 1.00 94.94 108 ARG A CA 1
ATOM 862 C C . ARG A 1 108 ? 10.246 -14.323 -16.135 1.00 94.94 108 ARG A C 1
ATOM 864 O O . ARG A 1 108 ? 9.449 -15.246 -16.216 1.00 94.94 108 ARG A O 1
ATOM 871 N N . LEU A 1 109 ? 11.095 -14.182 -15.116 1.00 95.56 109 LEU A N 1
ATOM 872 C CA . LEU A 1 109 ? 11.085 -14.996 -13.901 1.00 95.56 109 LEU A CA 1
ATOM 873 C C . LEU A 1 109 ? 10.373 -14.275 -12.762 1.00 95.56 109 LEU A C 1
ATOM 875 O O . LEU A 1 109 ? 10.517 -14.666 -11.606 1.00 95.56 109 LEU A O 1
ATOM 879 N N . TYR A 1 110 ? 9.596 -13.239 -13.087 1.00 95.38 110 TYR A N 1
ATOM 880 C CA . TYR A 1 110 ? 8.657 -12.616 -12.177 1.00 95.38 110 TYR A CA 1
ATOM 881 C C . TYR A 1 110 ? 9.289 -11.815 -11.041 1.00 95.38 110 TYR A C 1
ATOM 883 O O . TYR A 1 110 ? 8.620 -11.473 -10.065 1.00 95.38 110 TYR A O 1
ATOM 891 N N . ARG A 1 111 ? 10.557 -11.441 -11.205 1.00 96.56 111 ARG A N 1
ATOM 892 C CA . ARG A 1 111 ? 11.298 -10.588 -10.273 1.00 96.56 111 ARG A CA 1
ATOM 893 C C . ARG A 1 111 ? 11.232 -9.142 -10.738 1.00 96.56 111 ARG A C 1
ATOM 895 O O . ARG A 1 111 ? 11.197 -8.885 -11.938 1.00 96.56 111 ARG A O 1
ATOM 902 N N . LEU A 1 112 ? 11.207 -8.196 -9.802 1.00 97.81 112 LEU A N 1
ATOM 903 C CA . LEU A 1 112 ? 11.185 -6.767 -10.120 1.00 97.81 112 LEU A CA 1
ATOM 904 C C . LEU A 1 112 ? 12.432 -6.396 -10.934 1.00 97.81 112 LEU A C 1
ATOM 906 O O . LEU A 1 112 ? 13.542 -6.541 -10.442 1.00 97.81 112 LEU A O 1
ATOM 910 N N . SER A 1 113 ? 12.262 -5.904 -12.155 1.00 97.81 113 SER A N 1
ATOM 911 C CA . SER A 1 113 ? 13.374 -5.519 -13.030 1.00 97.81 113 SER A CA 1
ATOM 912 C C . SER A 1 113 ? 13.515 -4.009 -13.168 1.00 97.81 113 SER A C 1
ATOM 914 O O . SER A 1 113 ? 14.627 -3.521 -13.367 1.00 97.81 113 SER A O 1
ATOM 916 N N . GLU A 1 114 ? 12.424 -3.255 -13.028 1.00 97.94 114 GLU A N 1
ATOM 917 C CA . GLU A 1 114 ? 12.450 -1.803 -13.180 1.00 97.94 114 GLU A CA 1
ATOM 918 C C . GLU A 1 114 ? 11.384 -1.114 -12.326 1.00 97.94 114 GLU A C 1
ATOM 920 O O . GLU A 1 114 ? 10.258 -1.599 -12.195 1.00 97.94 114 GLU A O 1
ATOM 925 N N . VAL A 1 115 ? 11.738 0.044 -11.774 1.00 98.00 115 VAL A N 1
ATOM 926 C CA . VAL A 1 115 ? 10.799 1.019 -11.218 1.00 98.00 115 VAL A CA 1
ATOM 927 C C . VAL A 1 115 ? 11.060 2.339 -11.915 1.00 98.00 115 VAL A C 1
ATOM 929 O O . VAL A 1 115 ? 12.184 2.844 -11.883 1.00 98.00 115 VAL A O 1
ATOM 932 N N . VAL A 1 116 ? 10.023 2.910 -12.514 1.00 97.19 116 VAL A N 1
ATOM 933 C CA . VAL A 1 116 ? 10.100 4.223 -13.155 1.00 97.19 116 VAL A CA 1
ATOM 934 C C . VAL A 1 116 ? 9.117 5.185 -12.510 1.00 97.19 116 VAL A C 1
ATOM 936 O O . VAL A 1 116 ? 8.013 4.780 -12.142 1.00 97.19 116 VAL A O 1
ATOM 939 N N . ARG A 1 117 ? 9.494 6.459 -12.414 1.00 96.69 117 ARG A N 1
ATOM 940 C CA . ARG A 1 117 ? 8.558 7.555 -12.165 1.00 96.69 117 ARG A CA 1
ATOM 941 C C . ARG A 1 117 ? 7.925 7.956 -13.488 1.00 96.69 117 ARG A C 1
ATOM 943 O O . ARG A 1 117 ? 8.641 8.200 -14.455 1.00 96.69 117 ARG A O 1
ATOM 950 N N . VAL A 1 118 ? 6.603 8.020 -13.534 1.00 96.69 118 VAL A N 1
ATOM 951 C CA . VAL A 1 118 ? 5.857 8.516 -14.690 1.00 96.69 118 VAL A CA 1
ATOM 952 C C . VAL A 1 118 ? 5.437 9.947 -14.386 1.00 96.69 118 VAL A C 1
ATOM 954 O O . VAL A 1 118 ? 4.679 10.195 -13.457 1.00 96.69 118 VAL A O 1
ATOM 957 N N . ASN A 1 119 ? 5.957 10.905 -15.138 1.00 92.19 119 ASN A N 1
ATOM 958 C CA . ASN A 1 119 ? 5.576 12.305 -14.976 1.00 92.19 119 ASN A CA 1
ATOM 959 C C . ASN A 1 119 ? 4.202 12.563 -15.622 1.00 92.19 119 ASN A C 1
ATOM 961 O O . ASN A 1 119 ? 3.781 11.781 -16.478 1.00 92.19 119 ASN A O 1
ATOM 965 N N . PRO A 1 120 ? 3.523 13.682 -15.305 1.00 91.00 120 PRO A N 1
ATOM 966 C CA . PRO A 1 120 ? 2.223 14.013 -15.900 1.00 91.00 120 PRO A CA 1
ATOM 967 C C . PRO A 1 120 ? 2.212 14.061 -17.438 1.00 91.00 120 PRO A C 1
ATOM 969 O O . PRO A 1 120 ? 1.188 13.793 -18.054 1.00 91.00 120 PRO A O 1
ATOM 972 N N . SER A 1 121 ? 3.357 14.344 -18.072 1.00 92.69 121 SER A N 1
ATOM 973 C CA . SER A 1 121 ? 3.525 14.305 -19.533 1.00 92.69 121 SER A CA 1
ATOM 974 C C . SER A 1 121 ? 3.632 12.891 -20.125 1.00 92.69 121 SER A C 1
ATOM 976 O O . SER A 1 121 ? 3.770 12.742 -21.335 1.00 92.69 121 SER A O 1
ATOM 978 N N . GLY A 1 122 ? 3.646 11.849 -19.290 1.00 90.88 122 GLY A N 1
ATOM 979 C CA . GLY A 1 122 ? 3.909 10.464 -19.682 1.00 90.88 122 GLY A CA 1
ATOM 980 C C . GLY A 1 122 ? 5.396 10.101 -19.769 1.00 90.88 122 GLY A C 1
ATOM 981 O O . GLY A 1 122 ? 5.718 8.929 -19.976 1.00 90.88 122 GLY A O 1
ATOM 982 N N . ARG A 1 123 ? 6.319 11.060 -19.577 1.00 93.56 123 ARG A N 1
ATOM 983 C CA . ARG A 1 123 ? 7.766 10.780 -19.526 1.00 93.56 123 ARG A CA 1
ATOM 984 C C . ARG A 1 123 ? 8.078 9.806 -18.389 1.00 93.56 123 ARG A C 1
ATOM 986 O O . ARG A 1 123 ? 7.577 9.982 -17.281 1.00 93.56 123 ARG A O 1
ATOM 993 N N . ARG A 1 124 ? 8.931 8.816 -18.658 1.00 94.81 124 ARG A N 1
ATOM 994 C CA . ARG A 1 124 ? 9.340 7.785 -17.696 1.00 94.81 124 ARG A CA 1
ATOM 995 C C . ARG A 1 124 ? 10.795 8.007 -17.286 1.00 94.81 124 ARG A C 1
ATOM 997 O O . ARG A 1 124 ? 11.678 7.879 -18.127 1.00 94.81 124 ARG A O 1
ATOM 1004 N N . ASP A 1 125 ? 11.020 8.307 -16.012 1.00 94.06 125 ASP A N 1
ATOM 1005 C CA . ASP A 1 125 ? 12.351 8.463 -15.417 1.00 94.06 125 ASP A CA 1
ATOM 1006 C C . ASP A 1 125 ? 12.695 7.169 -14.653 1.00 94.06 125 ASP A C 1
ATOM 1008 O O . ASP A 1 125 ? 11.928 6.746 -13.783 1.00 94.06 125 ASP A O 1
ATOM 1012 N N . ILE A 1 126 ? 13.808 6.503 -14.972 1.00 94.75 126 ILE A N 1
ATOM 1013 C CA . ILE A 1 126 ? 14.166 5.217 -14.347 1.00 94.75 126 ILE A CA 1
ATOM 1014 C C . ILE A 1 126 ? 14.709 5.470 -12.942 1.00 94.75 126 ILE A C 1
ATOM 1016 O O . ILE A 1 126 ? 15.813 5.962 -12.789 1.00 94.75 126 ILE A O 1
ATOM 1020 N N . LEU A 1 127 ? 13.979 5.070 -11.901 1.00 95.12 127 LEU A N 1
ATOM 1021 C CA . LEU A 1 127 ? 14.444 5.202 -10.514 1.00 95.12 127 LEU A CA 1
ATOM 1022 C C . LEU A 1 127 ? 15.320 4.024 -10.088 1.00 95.12 127 LEU A C 1
ATOM 1024 O O . LEU A 1 127 ? 16.268 4.178 -9.318 1.00 95.12 127 LEU A O 1
ATOM 1028 N N . LEU A 1 128 ? 14.978 2.829 -10.566 1.00 96.44 128 LEU A N 1
ATOM 1029 C CA . LEU A 1 128 ? 15.658 1.590 -10.227 1.00 96.44 128 LEU A CA 1
ATOM 1030 C C . LEU A 1 128 ? 15.625 0.645 -11.418 1.00 96.44 128 LEU A C 1
ATOM 1032 O O . LEU A 1 128 ? 14.561 0.394 -11.975 1.00 96.44 128 LEU A O 1
ATOM 1036 N N . LYS A 1 129 ? 16.771 0.042 -11.727 1.00 97.38 129 LYS A N 1
ATOM 1037 C CA . LYS A 1 129 ? 16.871 -1.111 -12.618 1.00 97.38 129 LYS A CA 1
ATOM 1038 C C . LYS A 1 129 ? 17.664 -2.224 -11.950 1.00 97.38 129 LYS A C 1
ATOM 1040 O O . LYS A 1 129 ? 18.725 -1.970 -11.374 1.00 97.38 129 LYS A O 1
ATOM 1045 N N . LEU A 1 130 ? 17.143 -3.441 -12.027 1.00 97.62 130 LEU A N 1
ATOM 1046 C CA . LEU A 1 130 ? 17.733 -4.644 -11.456 1.00 97.62 130 LEU A CA 1
ATOM 1047 C C . LEU A 1 130 ? 17.978 -5.677 -12.553 1.00 97.62 130 LEU A C 1
ATOM 1049 O O . LEU A 1 130 ? 17.097 -5.981 -13.354 1.00 97.62 130 LEU A O 1
ATOM 1053 N N . GLU A 1 131 ? 19.177 -6.245 -12.549 1.00 97.81 131 GLU A N 1
ATOM 1054 C CA . GLU A 1 131 ? 19.506 -7.455 -13.296 1.00 97.81 131 GLU A CA 1
ATOM 1055 C C . GLU A 1 131 ? 19.911 -8.534 -12.298 1.00 97.81 131 GLU A C 1
ATOM 1057 O O . GLU A 1 131 ? 20.465 -8.239 -11.234 1.00 97.81 131 GLU A O 1
ATOM 1062 N N . TYR A 1 132 ? 19.641 -9.787 -12.644 1.00 97.88 132 TYR A N 1
ATOM 1063 C CA . TYR A 1 132 ? 19.877 -10.922 -11.767 1.00 97.88 132 TYR A CA 1
ATOM 1064 C C . TYR A 1 132 ? 20.687 -11.999 -12.482 1.00 97.88 132 TYR A C 1
ATOM 1066 O O . TYR A 1 132 ? 20.437 -12.301 -13.650 1.00 97.88 132 TYR A O 1
ATOM 1074 N N . ASN A 1 133 ? 21.591 -12.644 -11.750 1.00 96.50 133 ASN A N 1
ATOM 1075 C CA . ASN A 1 133 ? 22.316 -13.809 -12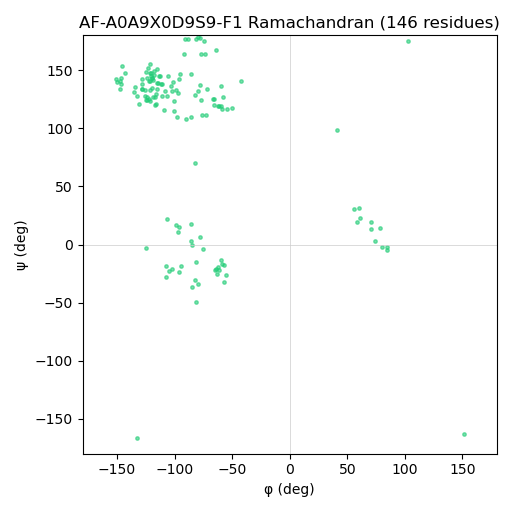.245 1.00 96.50 133 ASN A CA 1
ATOM 1076 C C . ASN A 1 133 ? 21.455 -15.088 -12.205 1.00 96.50 133 ASN A C 1
ATOM 1078 O O .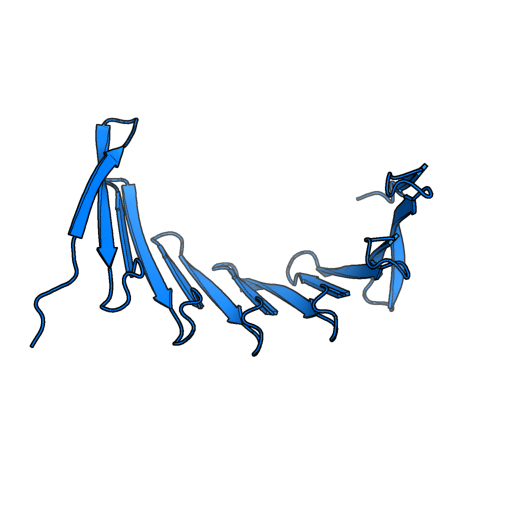 ASN A 1 133 ? 20.311 -15.102 -11.734 1.00 96.50 133 ASN A O 1
ATOM 1082 N N . SER A 1 134 ? 22.034 -16.190 -12.685 1.00 96.06 134 SER A N 1
ATOM 1083 C CA . SER A 1 134 ? 21.402 -17.515 -12.729 1.00 96.06 134 SER A CA 1
ATOM 1084 C C . SER A 1 134 ? 21.025 -18.078 -11.356 1.00 96.06 134 SER A C 1
ATOM 1086 O O . SER A 1 134 ? 20.134 -18.915 -11.276 1.00 96.06 134 SER A O 1
ATOM 1088 N N . LYS A 1 135 ? 21.649 -17.602 -10.272 1.00 96.19 135 LYS A N 1
ATOM 1089 C CA . LYS A 1 135 ? 21.328 -18.002 -8.892 1.00 96.19 135 LYS A CA 1
ATOM 1090 C C . LYS A 1 135 ? 20.186 -17.186 -8.283 1.00 96.19 135 LYS A C 1
ATOM 1092 O O . LYS A 1 135 ? 19.880 -17.347 -7.108 1.00 96.19 135 LYS A O 1
ATOM 1097 N N . GLY A 1 136 ? 19.584 -16.274 -9.043 1.00 94.69 136 GLY A N 1
ATOM 1098 C CA . GLY A 1 136 ? 18.497 -15.438 -8.547 1.00 94.69 136 GLY A CA 1
ATOM 1099 C C . GLY A 1 136 ? 18.942 -14.179 -7.807 1.00 94.69 136 GLY A C 1
ATOM 1100 O O . GLY A 1 136 ? 18.090 -13.390 -7.411 1.00 94.69 136 GLY A O 1
ATOM 1101 N N . MET A 1 137 ? 20.248 -13.963 -7.641 1.00 96.75 137 MET A N 1
ATOM 1102 C CA . MET A 1 137 ? 20.783 -12.813 -6.915 1.00 96.75 137 MET A CA 1
ATOM 1103 C C . MET A 1 137 ? 20.917 -11.608 -7.838 1.00 96.75 137 MET A C 1
ATOM 1105 O O . MET A 1 137 ? 21.243 -11.767 -9.016 1.00 96.75 137 MET A O 1
ATOM 1109 N N . VAL A 1 138 ? 20.713 -10.406 -7.295 1.00 97.44 138 VAL A N 1
ATOM 1110 C CA . VAL A 1 138 ? 20.955 -9.153 -8.021 1.00 97.44 138 VAL A CA 1
ATOM 1111 C C . VAL A 1 138 ? 22.420 -9.116 -8.459 1.00 97.44 138 VAL A C 1
ATOM 1113 O O . VAL A 1 138 ? 23.321 -9.110 -7.626 1.00 97.44 138 VAL A O 1
ATOM 1116 N N . SER A 1 139 ? 22.657 -9.109 -9.767 1.00 97.50 139 SER A N 1
ATOM 1117 C CA . SER A 1 139 ? 23.982 -8.983 -10.378 1.00 97.50 139 SER A CA 1
ATOM 1118 C C . SER A 1 139 ? 24.298 -7.549 -10.781 1.00 97.50 139 SER A C 1
ATOM 1120 O O . SER A 1 139 ? 25.466 -7.186 -10.871 1.00 97.50 139 SER A O 1
ATOM 1122 N N . L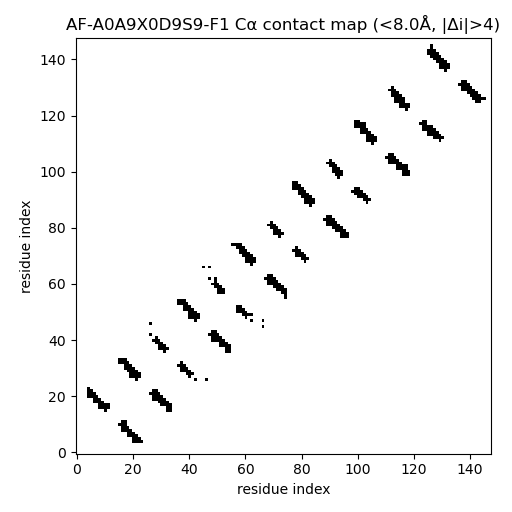YS A 1 140 ? 23.270 -6.725 -11.010 1.00 96.12 140 LYS A N 1
ATOM 1123 C CA . LYS A 1 140 ? 23.425 -5.298 -11.290 1.00 96.12 140 LYS A CA 1
ATOM 1124 C C . LYS A 1 140 ? 22.259 -4.517 -10.716 1.00 96.12 140 LYS A C 1
ATOM 1126 O O . LYS A 1 140 ? 21.105 -4.923 -10.829 1.00 96.12 140 LYS A O 1
ATOM 1131 N N . ARG A 1 141 ? 22.579 -3.369 -10.128 1.00 96.06 141 ARG A N 1
ATOM 1132 C CA . ARG A 1 141 ? 21.615 -2.401 -9.618 1.00 96.06 141 ARG A CA 1
ATOM 1133 C C . ARG A 1 141 ? 22.000 -1.028 -10.136 1.00 96.06 141 ARG A C 1
ATOM 1135 O O . ARG A 1 141 ? 23.095 -0.555 -9.851 1.00 96.06 141 ARG A O 1
ATOM 1142 N N . VAL A 1 142 ? 21.092 -0.395 -10.864 1.00 94.56 142 VAL A N 1
ATOM 1143 C CA . VAL A 1 142 ? 21.212 1.005 -11.274 1.00 94.56 142 VAL A CA 1
ATOM 1144 C C . VAL A 1 142 ? 20.156 1.794 -10.519 1.00 94.56 142 VAL A C 1
ATOM 1146 O O . VAL A 1 142 ? 18.988 1.415 -10.518 1.00 94.56 142 VAL A O 1
ATOM 1149 N N . LEU A 1 143 ? 20.579 2.862 -9.857 1.00 91.12 143 LEU A N 1
ATOM 1150 C CA . LEU A 1 143 ? 19.704 3.855 -9.249 1.00 91.12 143 LEU A CA 1
ATOM 1151 C C . LEU A 1 143 ? 19.989 5.169 -9.959 1.00 91.12 143 LEU A C 1
ATOM 1153 O O . LEU A 1 143 ? 21.128 5.635 -9.881 1.00 91.12 143 LEU A O 1
ATOM 1157 N N . GLU A 1 144 ? 19.005 5.779 -10.614 1.00 80.25 144 GLU A N 1
ATOM 1158 C CA . GLU A 1 144 ? 19.190 7.191 -10.935 1.00 80.25 144 GLU A CA 1
ATOM 1159 C C . GLU A 1 144 ? 18.939 8.021 -9.687 1.00 80.25 144 GLU A C 1
ATOM 1161 O O . GLU A 1 144 ? 17.871 7.981 -9.073 1.00 80.25 144 GLU A O 1
ATOM 1166 N N . ARG A 1 145 ? 19.939 8.826 -9.339 1.00 61.91 145 ARG A N 1
ATOM 1167 C CA . ARG A 1 145 ? 19.754 9.970 -8.455 1.00 61.91 145 ARG A CA 1
ATOM 1168 C C . ARG A 1 145 ? 19.239 11.141 -9.287 1.00 61.91 145 ARG A C 1
ATOM 1170 O O . ARG A 1 145 ? 19.975 12.089 -9.526 1.00 61.91 145 ARG A O 1
ATOM 1177 N N . SER A 1 146 ? 18.003 11.065 -9.758 1.0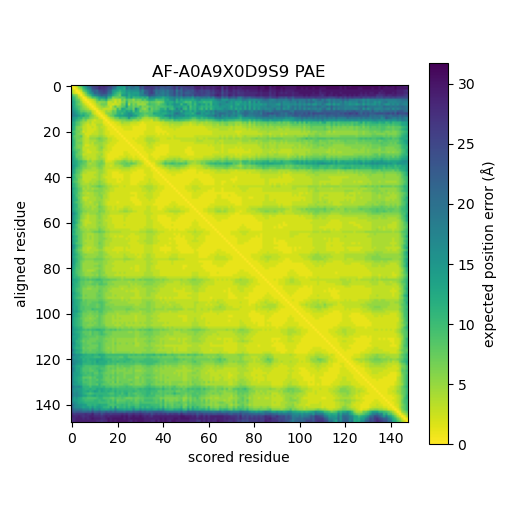0 51.25 146 SER A N 1
ATOM 1178 C CA . SER A 1 146 ? 17.356 12.239 -10.342 1.00 51.25 146 SER A CA 1
ATOM 1179 C C . SER A 1 146 ? 16.715 13.049 -9.208 1.00 51.25 146 SER A C 1
ATOM 1181 O O . SER A 1 146 ? 15.798 12.578 -8.537 1.00 51.25 146 SER A O 1
ATOM 1183 N N . LEU A 1 147 ? 17.335 14.213 -8.973 1.00 47.16 147 LEU A N 1
ATOM 1184 C CA . LEU A 1 147 ? 17.176 15.197 -7.895 1.00 47.16 147 LEU A CA 1
ATOM 1185 C C . LEU A 1 147 ? 15.710 15.477 -7.513 1.00 47.16 147 LEU A C 1
ATOM 1187 O O . LEU A 1 147 ? 14.836 15.538 -8.382 1.00 47.16 147 LEU A O 1
ATOM 1191 N N . PHE A 1 148 ? 15.486 15.635 -6.203 1.00 49.59 148 PHE A N 1
ATOM 1192 C CA . PHE A 1 148 ? 14.329 16.354 -5.663 1.00 49.59 148 PHE A CA 1
ATOM 1193 C C . PHE A 1 148 ? 14.373 17.819 -6.101 1.00 49.59 148 PHE A C 1
ATOM 1195 O O . PHE A 1 148 ? 15.505 18.347 -6.222 1.00 49.59 148 PHE A O 1
#

Nearest PDB structures (foldseek):
  7pq5-assembly1_L  TM=8.099E-01  e=2.027E-07  Photorhabdus laumondii subsp. laumondii TTO1
  7q97-assembly1_B  TM=8.253E-01  e=3.855E-07  Pseudomonas protegens Pf-5
  8qjc-assembly1_A  TM=7.960E-01  e=6.981E-07  Salmonella bongori N268-08
  8qjd-assembly1_A  TM=7.587E-01  e=3.855E-07  Salmonella bongori N268-08
  8h8c-assembly1_A  TM=6.058E-01  e=4.238E-05  Vibrio parahaemolyticus RIMD 2210633

Organism: NCBI:txid174260

Radius of gyration: 20.88 Å; Cα contacts (8 Å, |Δi|>4): 289; chains: 1; bounding box: 53×34×52 Å

Secondary structure (DSSP, 8-state):
-PPS--EEEEE-TTS-EEEEEE-TTS-EEEEEETTTEEEEEEE-TTS-EEEEE-SS-EEEEEE-TTS-EEEEE-TTS-EEEEEE-TTS-EEEEEETTT--EEEEEE-TTS-EEEEEEE-TTS-EEEEEEEEE-TTSSEEEEEE-----